Protein AF-A0A956TH50-F1 (afdb_monomer)

Nearest PDB structures (foldseek):
  8hx8-assembly1_B  TM=9.779E-01  e=2.460E-13  Streptomyces venezuelae
  8hx7-assembly1_B  TM=9.737E-01  e=1.693E-13  Streptomyces venezuelae
  8hx8-assembly1_A  TM=9.769E-01  e=4.879E-13  Streptomyces venezuelae
  6qur-assembly1_A  TM=8.840E-01  e=1.242E-12  synthetic construct
  2a9v-assembly1_A  TM=9.429E-01  e=1.172E-09  Thermoplasma acidophilum

Solvent-accessible surface area (backbone atoms only — not comparable to full-atom values): 6104 Å² total; per-residue (Å²): 96,70,69,45,46,77,65,64,18,46,75,40,76,40,95,66,79,38,73,83,39,73,45,58,38,37,60,74,49,54,71,56,38,53,87,58,64,80,57,32,50,33,28,33,68,50,58,61,37,60,42,71,92,44,51,39,87,58,52,40,84,41,20,26,35,93,88,66,50,62,34,23,38,31,40,82,82,54,97,48,74,49,62,63,51,40,53,85,40,89,71,11,78,57,18,72,58,36,53,50,34,50,64,54,71,79,111

Secondary structure (DSSP, 8-state):
-HHHHHTT--EEE-SS--SSEEEEEEE--SGGGTT--SSEEEEE--SEEE-GGG--TTEEEEEE-TT--EEEEEESSSS-EEESSBTTSTT-TTHHHHHHHHHHTT-

Structure (mmCIF, N/CA/C/O backbone):
data_AF-A0A956TH50-F1
#
_entry.id   AF-A0A956TH50-F1
#
loop_
_atom_site.group_PDB
_atom_site.id
_atom_site.type_symbol
_atom_site.label_atom_id
_atom_site.label_alt_id
_atom_site.label_comp_id
_atom_site.label_asym_id
_atom_site.label_entity_id
_atom_site.label_seq_id
_atom_site.pdbx_PDB_ins_code
_atom_site.Cartn_x
_atom_site.Cartn_y
_atom_site.Cartn_z
_atom_site.occupancy
_atom_site.B_iso_or_equiv
_atom_site.auth_seq_id
_atom_site.auth_comp_id
_atom_site.auth_asym_id
_atom_site.auth_atom_id
_atom_site.pdbx_PDB_model_num
ATOM 1 N N . GLN A 1 1 ? 7.345 2.613 0.260 1.00 92.31 1 GLN A N 1
ATOM 2 C CA . GLN A 1 1 ? 8.773 2.527 -0.134 1.00 92.31 1 GLN A CA 1
ATOM 3 C C . GLN A 1 1 ? 9.710 2.505 1.069 1.00 92.31 1 GLN A C 1
ATOM 5 O O . GLN A 1 1 ? 10.238 1.442 1.348 1.00 92.31 1 GLN A O 1
ATOM 10 N N . ALA A 1 2 ? 9.877 3.604 1.818 1.00 95.94 2 ALA A N 1
ATOM 11 C CA . ALA A 1 2 ? 10.819 3.649 2.949 1.00 95.94 2 ALA A CA 1
ATOM 12 C C . ALA A 1 2 ? 10.575 2.552 4.002 1.00 95.94 2 ALA A C 1
ATOM 14 O O . ALA A 1 2 ? 11.520 1.904 4.430 1.00 95.94 2 ALA A O 1
ATOM 15 N N . MET A 1 3 ? 9.308 2.284 4.344 1.00 95.94 3 MET A N 1
ATOM 16 C CA . MET A 1 3 ? 8.936 1.173 5.226 1.00 95.94 3 MET A CA 1
ATOM 17 C C . MET A 1 3 ? 9.443 -0.177 4.701 1.00 95.94 3 MET A C 1
ATOM 19 O O . MET A 1 3 ? 10.066 -0.907 5.451 1.00 95.94 3 MET A O 1
ATOM 23 N N . ALA A 1 4 ? 9.248 -0.495 3.418 1.00 95.38 4 ALA A N 1
ATOM 24 C CA . ALA A 1 4 ? 9.743 -1.752 2.854 1.00 95.38 4 ALA A CA 1
ATOM 25 C C . ALA A 1 4 ? 11.270 -1.862 2.981 1.00 95.38 4 ALA A C 1
ATOM 27 O O . ALA A 1 4 ? 11.762 -2.854 3.506 1.00 95.38 4 ALA A O 1
ATOM 28 N N . VAL A 1 5 ? 12.002 -0.808 2.600 1.00 96.44 5 VAL A N 1
ATOM 29 C CA . VAL A 1 5 ? 13.473 -0.763 2.690 1.00 96.44 5 VAL A CA 1
ATOM 30 C C . VAL A 1 5 ? 13.960 -0.913 4.130 1.00 96.44 5 VAL A C 1
ATOM 32 O O . VAL A 1 5 ? 14.909 -1.649 4.380 1.00 96.44 5 VAL A O 1
ATOM 35 N N . ALA A 1 6 ? 13.300 -0.260 5.088 1.00 97.00 6 ALA A N 1
ATOM 36 C CA . ALA A 1 6 ? 13.673 -0.313 6.500 1.00 97.00 6 ALA A CA 1
ATOM 37 C C . ALA A 1 6 ? 13.609 -1.731 7.091 1.00 97.00 6 ALA A C 1
ATOM 39 O O . ALA A 1 6 ? 14.366 -2.037 8.007 1.00 97.00 6 ALA A O 1
ATOM 40 N N . PHE A 1 7 ? 12.743 -2.594 6.552 1.00 96.62 7 PHE A N 1
ATOM 41 C CA . PHE A 1 7 ? 12.637 -4.000 6.949 1.00 96.62 7 PHE A CA 1
ATOM 42 C C . PHE A 1 7 ? 13.378 -4.960 5.996 1.00 96.62 7 PHE A C 1
ATOM 44 O O . PHE A 1 7 ? 13.303 -6.169 6.179 1.00 96.62 7 PHE A O 1
ATOM 51 N N . GLY A 1 8 ? 14.128 -4.450 5.011 1.00 95.50 8 GLY A N 1
ATOM 52 C CA . GLY A 1 8 ? 14.958 -5.259 4.108 1.00 95.50 8 GLY A CA 1
ATOM 53 C C . GLY A 1 8 ? 14.336 -5.593 2.748 1.00 95.50 8 GLY A C 1
ATOM 54 O O . GLY A 1 8 ? 14.935 -6.345 1.989 1.00 95.50 8 GLY A O 1
ATOM 55 N N . GLY A 1 9 ? 13.171 -5.032 2.417 1.00 95.44 9 GLY A N 1
ATOM 56 C CA . GLY A 1 9 ? 12.567 -5.157 1.090 1.00 95.44 9 GLY A CA 1
ATOM 57 C C . GLY A 1 9 ? 13.254 -4.284 0.036 1.00 95.44 9 GLY A C 1
ATOM 58 O O . GLY A 1 9 ? 13.744 -3.188 0.319 1.00 95.44 9 GLY A O 1
ATOM 59 N N . GLU A 1 10 ? 13.240 -4.739 -1.212 1.00 96.06 10 GLU A N 1
ATOM 60 C CA . GLU A 1 10 ? 13.809 -4.025 -2.351 1.00 96.06 10 GLU A CA 1
ATOM 61 C C . GLU A 1 10 ? 12.790 -3.085 -3.003 1.00 96.06 10 GLU A C 1
ATOM 63 O O . GLU A 1 10 ? 11.616 -3.418 -3.192 1.00 96.06 10 GLU A O 1
ATOM 68 N N . VAL A 1 11 ? 13.264 -1.906 -3.409 1.00 94.31 11 VAL A N 1
ATOM 69 C CA . VAL A 1 11 ? 12.511 -0.968 -4.246 1.00 94.31 11 VAL A CA 1
ATOM 70 C C . VAL A 1 11 ? 13.144 -0.944 -5.628 1.00 94.31 11 VAL A C 1
ATOM 72 O O . VAL A 1 11 ? 14.316 -0.605 -5.785 1.00 94.31 11 VAL A O 1
ATOM 75 N N . VAL A 1 12 ? 12.353 -1.297 -6.632 1.00 92.75 12 VAL A N 1
ATOM 76 C CA . VAL A 1 12 ? 12.785 -1.470 -8.020 1.00 92.75 12 VAL A CA 1
ATOM 77 C C . VAL A 1 12 ? 11.983 -0.560 -8.940 1.00 92.75 12 VAL A C 1
ATOM 79 O O . VAL A 1 12 ? 10.990 0.042 -8.528 1.00 92.75 12 VAL A O 1
ATOM 82 N N . ARG A 1 13 ? 12.420 -0.414 -10.193 1.00 89.38 13 ARG A N 1
ATOM 83 C CA . ARG A 1 13 ? 11.615 0.290 -11.198 1.00 89.38 13 ARG A CA 1
ATOM 84 C C . ARG A 1 13 ? 10.335 -0.488 -11.462 1.00 89.38 13 ARG A C 1
ATOM 86 O O . ARG A 1 13 ? 10.379 -1.707 -11.567 1.00 89.38 13 ARG A O 1
ATOM 93 N N . ALA A 1 14 ? 9.226 0.236 -11.559 1.00 80.06 14 ALA A N 1
ATOM 94 C CA . ALA A 1 14 ? 7.961 -0.350 -11.966 1.00 80.06 14 ALA A CA 1
ATOM 95 C C . ALA A 1 14 ? 8.044 -0.786 -13.431 1.00 80.06 14 ALA A C 1
ATOM 97 O O . ALA A 1 14 ? 8.577 -0.040 -14.259 1.00 80.06 14 ALA A O 1
ATOM 98 N N . ASP A 1 15 ? 7.473 -1.946 -13.748 1.00 74.06 15 ASP A N 1
ATOM 99 C CA . ASP A 1 15 ? 7.333 -2.399 -15.135 1.00 74.06 15 ASP A CA 1
ATOM 100 C C . ASP A 1 15 ? 6.423 -1.448 -15.930 1.00 74.06 15 ASP A C 1
ATOM 102 O O . ASP A 1 15 ? 6.657 -1.181 -17.109 1.00 74.06 15 ASP A O 1
ATOM 106 N N . ASN A 1 16 ? 5.441 -0.844 -15.249 1.00 67.88 16 ASN A N 1
ATOM 107 C CA . ASN A 1 16 ? 4.518 0.140 -15.801 1.00 67.88 16 ASN A CA 1
ATOM 108 C C . ASN A 1 16 ? 4.743 1.520 -15.160 1.00 67.88 16 ASN A C 1
ATOM 110 O O . ASN A 1 16 ? 4.460 1.734 -13.981 1.00 67.88 16 ASN A O 1
ATOM 114 N N . LEU A 1 17 ? 5.206 2.511 -15.934 1.00 64.81 17 LEU A N 1
ATOM 115 C CA . LEU A 1 17 ? 5.267 3.893 -15.442 1.00 64.81 17 LEU A CA 1
ATOM 116 C C . LEU A 1 17 ? 3.859 4.497 -15.340 1.00 64.81 17 LEU A C 1
ATOM 118 O O . LEU A 1 17 ? 3.165 4.675 -16.345 1.00 64.81 17 LEU A O 1
ATOM 122 N N . VAL A 1 18 ? 3.471 4.904 -14.130 1.00 63.56 18 VAL A N 1
ATOM 123 C CA . VAL A 1 18 ? 2.193 5.576 -13.871 1.00 63.56 18 VAL A CA 1
ATOM 124 C C . VAL A 1 18 ? 2.446 6.998 -13.377 1.00 63.56 18 VAL A C 1
ATOM 126 O O . VAL A 1 18 ? 2.895 7.210 -12.254 1.00 63.56 18 VAL A O 1
ATOM 129 N N . HIS A 1 19 ? 2.152 7.991 -14.222 1.00 61.66 19 HIS A N 1
ATOM 130 C CA . HIS A 1 19 ? 2.284 9.408 -13.880 1.00 61.66 19 HIS A CA 1
ATOM 131 C C . HIS A 1 19 ? 0.937 10.121 -14.008 1.00 61.66 19 HIS A C 1
ATOM 133 O O . HIS A 1 19 ? 0.400 10.229 -15.110 1.00 61.66 19 HIS A O 1
ATOM 139 N N . GLY A 1 20 ? 0.379 10.582 -12.884 1.00 59.81 20 GLY A N 1
ATOM 140 C CA . GLY A 1 20 ? -0.859 11.366 -12.867 1.00 59.81 20 GLY A CA 1
ATOM 141 C C . GLY A 1 20 ? -2.095 10.613 -13.347 1.00 59.81 20 GLY A C 1
ATOM 142 O O . GLY A 1 20 ? -3.024 11.232 -13.859 1.00 59.81 20 GLY A O 1
ATOM 143 N N . LYS A 1 21 ? -2.110 9.284 -13.195 1.00 79.62 21 LYS A N 1
ATOM 144 C CA . LYS A 1 21 ? -3.263 8.444 -13.535 1.00 79.62 21 LYS A CA 1
ATOM 145 C C . LYS A 1 21 ? -3.894 7.875 -12.274 1.00 79.62 21 LYS A C 1
ATOM 147 O O . LYS A 1 21 ? -3.237 7.688 -11.247 1.00 79.62 21 LYS A O 1
ATOM 152 N N . THR A 1 22 ? -5.180 7.577 -12.375 1.00 85.31 22 THR A N 1
ATOM 153 C CA . THR A 1 22 ? -5.893 6.805 -11.367 1.00 85.31 22 THR A CA 1
ATOM 154 C C . THR A 1 22 ? -5.751 5.310 -11.645 1.00 85.31 22 THR A C 1
ATOM 156 O O . THR A 1 22 ? -5.518 4.875 -12.775 1.00 85.31 22 THR A O 1
ATOM 159 N N . SER A 1 23 ? -5.862 4.495 -10.604 1.00 89.88 23 SER A N 1
ATOM 160 C CA . SER A 1 23 ? -5.904 3.037 -10.718 1.00 89.88 23 SER A CA 1
ATOM 161 C C . SER A 1 23 ? -6.923 2.461 -9.749 1.00 89.88 23 SER A C 1
ATOM 163 O O . SER A 1 23 ? -7.243 3.073 -8.728 1.00 89.88 23 SER A O 1
ATOM 165 N N . ARG A 1 24 ? -7.442 1.279 -10.090 1.00 94.94 24 ARG A N 1
ATOM 166 C CA . ARG A 1 24 ? -8.282 0.490 -9.190 1.00 94.94 24 ARG A CA 1
ATOM 167 C C . ARG A 1 24 ? -7.367 -0.253 -8.222 1.00 94.94 24 ARG A C 1
ATOM 169 O O . ARG A 1 24 ? -6.534 -1.040 -8.664 1.00 94.94 24 ARG A O 1
ATOM 176 N N . VAL A 1 25 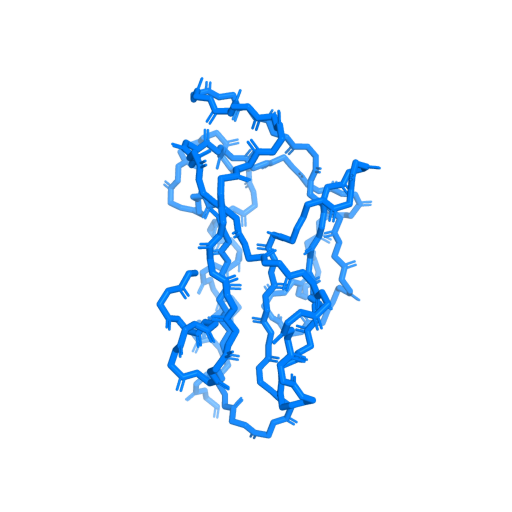? -7.524 0.021 -6.935 1.00 97.06 25 VAL A N 1
ATOM 177 C CA . VAL A 1 25 ? -6.755 -0.595 -5.853 1.00 97.06 25 VAL A CA 1
ATOM 178 C C . VAL A 1 25 ? -7.652 -1.578 -5.117 1.00 97.06 25 VAL A C 1
ATOM 180 O O . VAL A 1 25 ? -8.680 -1.186 -4.564 1.00 97.06 25 VAL A O 1
ATOM 183 N N . TYR A 1 26 ? -7.258 -2.847 -5.137 1.00 98.38 26 TYR A N 1
ATOM 184 C CA . TYR A 1 26 ? -7.845 -3.926 -4.350 1.00 98.38 26 TYR A CA 1
ATOM 185 C C . TYR A 1 26 ? -7.163 -4.001 -2.988 1.00 98.38 26 TYR A C 1
ATOM 187 O O . TYR A 1 26 ? -6.016 -3.575 -2.856 1.00 98.38 26 TYR A O 1
ATOM 195 N N . HIS A 1 27 ? -7.849 -4.534 -1.980 1.00 98.50 27 HIS A N 1
ATOM 196 C CA . HIS A 1 27 ? -7.294 -4.652 -0.632 1.00 98.50 27 HIS A CA 1
ATOM 197 C C . HIS A 1 27 ? -7.905 -5.788 0.194 1.00 98.50 27 HIS A C 1
ATOM 199 O O . HIS A 1 27 ? -8.936 -6.357 -0.168 1.00 98.50 27 HIS A O 1
ATOM 205 N N . ASP A 1 28 ? -7.294 -6.069 1.347 1.00 98.00 28 ASP A N 1
ATOM 206 C CA . ASP A 1 28 ? -7.738 -7.088 2.311 1.00 98.00 28 ASP A CA 1
ATOM 207 C C . ASP A 1 28 ? -8.983 -6.681 3.126 1.00 98.00 28 ASP A C 1
ATOM 209 O O . ASP A 1 28 ? -9.669 -7.531 3.686 1.00 98.00 28 ASP A O 1
ATOM 213 N N . GLY A 1 29 ? -9.301 -5.383 3.173 1.00 97.56 29 GLY A N 1
ATOM 214 C CA . GLY A 1 29 ? -10.482 -4.848 3.865 1.00 97.56 29 GLY A CA 1
ATOM 215 C C . GLY A 1 29 ? -10.313 -4.747 5.378 1.00 97.56 29 GLY A C 1
ATOM 216 O O . GLY A 1 29 ? -11.289 -4.502 6.088 1.00 97.56 29 GLY A O 1
ATOM 217 N N . LEU A 1 30 ? -9.087 -4.916 5.870 1.00 96.38 30 LEU A N 1
ATOM 218 C CA . LEU A 1 30 ? -8.747 -4.888 7.284 1.00 96.38 30 LEU A CA 1
ATOM 219 C C . LEU A 1 30 ? -8.060 -3.568 7.641 1.00 96.38 30 LEU A C 1
ATOM 221 O O . LEU A 1 30 ? -7.461 -2.909 6.789 1.00 96.38 30 LEU A O 1
ATOM 225 N N . ASN A 1 31 ? -8.117 -3.203 8.923 1.00 94.81 31 ASN A N 1
ATOM 226 C CA . ASN A 1 31 ? -7.386 -2.075 9.505 1.00 94.81 31 ASN A CA 1
ATOM 227 C C . ASN A 1 31 ? -7.528 -0.783 8.684 1.00 94.81 31 ASN A C 1
ATOM 229 O O . ASN A 1 31 ? -8.616 -0.213 8.601 1.00 94.81 31 ASN A O 1
ATOM 233 N N . LEU A 1 32 ? -6.443 -0.339 8.041 1.00 96.19 32 LEU A N 1
ATOM 234 C CA . LEU A 1 32 ? -6.415 0.863 7.215 1.00 96.19 32 LEU A CA 1
ATOM 235 C C . LEU A 1 32 ? -7.505 0.869 6.127 1.00 96.19 32 LEU A C 1
ATOM 237 O O . LEU A 1 32 ? -8.080 1.918 5.831 1.00 96.19 32 LEU A O 1
ATOM 241 N N . PHE A 1 33 ? -7.846 -0.303 5.589 1.00 97.69 33 PHE A N 1
ATOM 242 C CA . PHE A 1 33 ? -8.827 -0.483 4.519 1.00 97.69 33 PHE A CA 1
ATOM 243 C C . PHE A 1 33 ? -10.238 -0.839 5.015 1.00 97.69 33 PHE A C 1
ATOM 245 O O . PHE A 1 33 ? -11.123 -1.131 4.209 1.00 97.69 33 PHE A O 1
ATOM 252 N N . ALA A 1 34 ? -10.485 -0.791 6.328 1.00 96.88 34 ALA A N 1
ATOM 253 C CA . ALA A 1 34 ? -11.771 -1.154 6.908 1.00 96.88 34 ALA A CA 1
ATOM 254 C C . ALA A 1 34 ? -12.935 -0.321 6.340 1.00 96.88 34 ALA A C 1
ATOM 256 O O . ALA A 1 34 ? -13.012 0.906 6.483 1.00 96.88 34 ALA A O 1
ATOM 257 N N . GLY A 1 35 ? -13.870 -1.033 5.706 1.00 96.50 35 GLY A N 1
ATOM 258 C CA . GLY A 1 35 ? -15.107 -0.495 5.147 1.00 96.50 35 GLY A CA 1
ATOM 259 C C . GLY A 1 35 ? -14.950 0.354 3.881 1.00 96.50 35 GLY A C 1
ATOM 260 O O . GLY A 1 35 ? -15.938 0.951 3.456 1.00 96.50 35 GLY A O 1
ATOM 261 N N . LEU A 1 36 ? -13.758 0.418 3.282 1.00 97.44 36 LEU A N 1
ATOM 262 C CA . LEU A 1 36 ? -13.557 1.023 1.963 1.00 97.44 36 LEU A CA 1
ATOM 263 C C . LEU A 1 36 ? -14.165 0.133 0.863 1.00 97.44 36 LEU A C 1
ATOM 265 O O . LEU A 1 36 ? -14.346 -1.073 1.043 1.00 97.44 36 LEU A O 1
ATOM 269 N N . SER A 1 37 ? -14.484 0.735 -0.286 1.00 97.62 37 SER A N 1
ATOM 270 C CA . SER A 1 37 ? -14.910 -0.012 -1.478 1.00 97.62 37 SER A CA 1
ATOM 271 C C . SER A 1 37 ? -13.766 -0.872 -2.020 1.00 97.62 37 SER A C 1
ATOM 273 O O . SER A 1 37 ? -12.639 -0.393 -2.106 1.00 97.62 37 SER A O 1
ATOM 275 N N . ASN A 1 38 ? -14.058 -2.100 -2.461 1.00 96.69 38 ASN A N 1
ATOM 276 C CA . ASN A 1 38 ? -13.044 -3.016 -2.987 1.00 96.69 38 ASN A CA 1
ATOM 277 C C . ASN A 1 38 ? -13.375 -3.452 -4.432 1.00 96.69 38 ASN A C 1
ATOM 279 O O . ASN A 1 38 ? -14.302 -4.243 -4.625 1.00 96.69 38 ASN A O 1
ATOM 283 N N . PRO A 1 39 ? -12.661 -2.951 -5.458 1.00 97.19 39 PRO A N 1
ATOM 284 C CA . PRO A 1 39 ? -11.579 -1.969 -5.378 1.00 97.19 39 PRO A CA 1
ATOM 285 C C . PRO A 1 39 ? -12.101 -0.527 -5.246 1.00 97.19 39 PRO A C 1
ATOM 287 O O . PRO A 1 39 ? -13.231 -0.227 -5.641 1.00 97.19 39 PRO A O 1
ATOM 290 N N . PHE A 1 40 ? -11.241 0.387 -4.798 1.00 96.69 40 PHE A N 1
ATOM 291 C CA . PHE A 1 40 ? -11.477 1.835 -4.866 1.00 96.69 40 PHE A CA 1
ATOM 292 C C . PHE A 1 40 ? -10.539 2.501 -5.879 1.00 96.69 40 PHE A C 1
ATOM 294 O O . PHE A 1 40 ? -9.579 1.900 -6.363 1.00 96.69 40 PHE A O 1
ATOM 301 N N . VAL A 1 41 ? -10.837 3.751 -6.236 1.00 95.56 41 VAL A N 1
ATOM 302 C CA . VAL A 1 41 ? -10.017 4.544 -7.160 1.00 95.56 41 VAL A CA 1
ATOM 303 C C . VAL A 1 41 ? -9.004 5.372 -6.370 1.00 95.56 41 VAL A C 1
ATOM 305 O O . VAL A 1 41 ? -9.398 6.142 -5.492 1.00 95.56 41 VAL A O 1
ATOM 308 N N . ALA A 1 42 ? -7.719 5.231 -6.705 1.00 94.62 42 ALA A N 1
ATOM 309 C CA . ALA A 1 42 ? -6.621 5.972 -6.085 1.00 94.62 42 ALA A CA 1
ATOM 310 C C . ALA A 1 42 ? -5.696 6.614 -7.124 1.00 94.62 42 ALA A C 1
ATOM 312 O O . ALA A 1 42 ? -5.46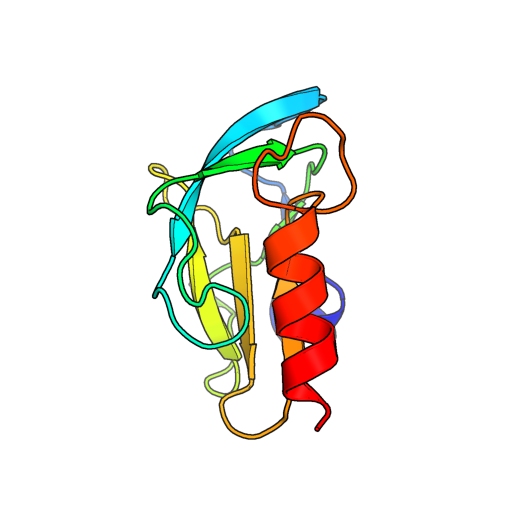9 6.051 -8.200 1.00 94.62 42 ALA A O 1
ATOM 313 N N . THR A 1 43 ? -5.124 7.768 -6.786 1.00 92.12 43 THR A N 1
ATOM 314 C CA . THR A 1 43 ? -4.151 8.475 -7.630 1.00 92.12 43 THR A CA 1
ATOM 315 C C . THR A 1 43 ? -2.732 7.948 -7.430 1.00 92.12 43 THR A C 1
ATOM 317 O O . THR A 1 43 ? -2.289 7.745 -6.296 1.00 92.12 43 THR A O 1
ATOM 320 N N . ARG A 1 44 ? -1.990 7.776 -8.532 1.00 87.38 44 ARG A N 1
ATOM 321 C CA . ARG A 1 44 ? -0.614 7.255 -8.549 1.00 87.38 44 ARG A CA 1
ATOM 322 C C . ARG A 1 44 ? 0.337 8.183 -9.316 1.00 87.38 44 ARG A C 1
ATOM 324 O O . ARG A 1 44 ? -0.012 8.704 -10.377 1.00 87.38 44 ARG A O 1
ATOM 331 N N . TYR A 1 45 ? 1.554 8.343 -8.792 1.00 80.25 45 TYR A N 1
ATOM 332 C CA . TYR A 1 45 ? 2.624 9.157 -9.398 1.00 80.25 45 TYR A CA 1
ATOM 333 C C . TYR A 1 45 ? 4.012 8.491 -9.367 1.00 80.25 45 TYR A C 1
ATOM 335 O O . TYR A 1 45 ? 5.015 9.153 -9.633 1.00 80.25 45 TYR A O 1
ATOM 343 N N . HIS A 1 46 ? 4.112 7.210 -9.010 1.00 72.88 46 HIS A N 1
ATOM 344 C CA . HIS A 1 46 ? 5.400 6.587 -8.701 1.00 72.88 46 HIS A CA 1
ATOM 345 C C . HIS A 1 46 ? 6.007 5.847 -9.911 1.00 72.88 46 HIS A C 1
ATOM 347 O O . HIS A 1 46 ? 5.328 5.150 -10.664 1.00 72.88 46 HIS A O 1
ATOM 353 N N . SER A 1 47 ? 7.328 5.953 -10.055 1.00 78.44 47 SER A N 1
ATOM 354 C CA . SER A 1 47 ? 8.147 5.190 -11.013 1.00 78.44 47 SER A CA 1
ATOM 355 C C . SER A 1 47 ? 8.835 3.972 -10.384 1.00 78.44 47 SER A C 1
ATOM 357 O O . SER A 1 47 ? 9.478 3.190 -11.085 1.00 78.44 47 SER A O 1
ATOM 359 N N . LEU A 1 48 ? 8.720 3.828 -9.062 1.00 88.19 48 LEU A N 1
ATOM 360 C CA . LEU A 1 48 ? 9.350 2.781 -8.270 1.00 88.19 48 LEU A CA 1
ATOM 361 C C . LEU A 1 48 ? 8.300 2.038 -7.444 1.00 88.19 48 LEU A C 1
ATOM 363 O O . LEU A 1 48 ? 7.399 2.666 -6.880 1.00 88.19 48 LEU A O 1
ATOM 367 N N . VAL A 1 49 ? 8.461 0.725 -7.326 1.00 91.25 49 VAL A N 1
ATOM 368 C CA . VAL A 1 49 ? 7.572 -0.178 -6.583 1.00 91.25 49 VAL A CA 1
ATOM 369 C C . VAL A 1 49 ? 8.385 -1.110 -5.695 1.00 91.25 49 VAL A C 1
ATOM 371 O O . VAL A 1 49 ? 9.588 -1.284 -5.885 1.00 91.25 49 VAL A O 1
ATOM 374 N N . VAL A 1 50 ? 7.731 -1.683 -4.690 1.00 93.75 50 VAL A N 1
ATOM 375 C CA 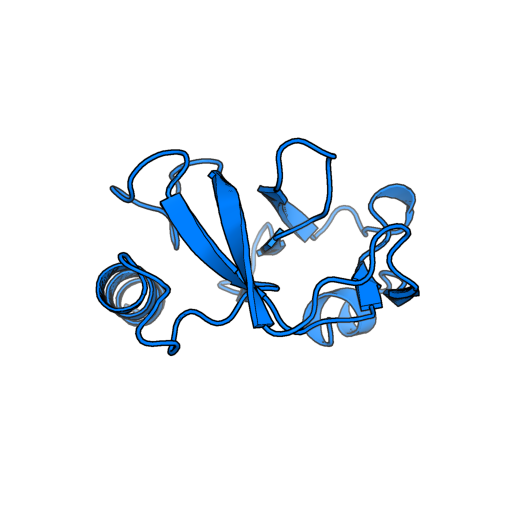. VAL A 1 50 ? 8.334 -2.710 -3.836 1.00 93.75 50 VAL A CA 1
ATOM 376 C C . VAL A 1 50 ? 8.286 -4.049 -4.570 1.00 93.75 50 VAL A C 1
ATOM 378 O O . VAL A 1 50 ? 7.240 -4.394 -5.113 1.00 93.75 50 VAL A O 1
AT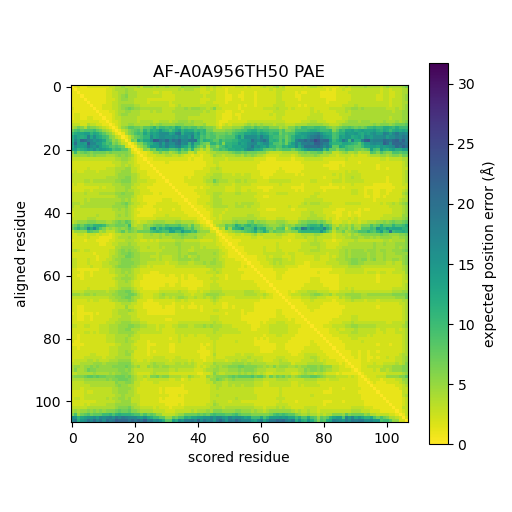OM 381 N N . ARG A 1 51 ? 9.400 -4.789 -4.589 1.00 93.62 51 ARG A N 1
ATOM 382 C CA . ARG A 1 51 ? 9.467 -6.143 -5.160 1.00 93.62 51 ARG A CA 1
ATOM 383 C C . ARG A 1 51 ? 8.878 -7.148 -4.168 1.00 93.62 51 ARG A C 1
ATOM 385 O O . ARG A 1 51 ? 9.424 -7.305 -3.076 1.00 93.62 51 ARG A O 1
ATOM 392 N N . GLU A 1 52 ? 7.806 -7.842 -4.542 1.00 92.06 52 GLU A N 1
ATOM 393 C CA . GLU A 1 52 ? 7.097 -8.768 -3.646 1.00 92.06 52 GLU A CA 1
ATOM 394 C C . GLU A 1 52 ? 7.990 -9.909 -3.146 1.00 92.06 52 GLU A C 1
ATOM 396 O O . GLU A 1 52 ? 8.003 -10.192 -1.952 1.00 92.06 52 GLU A O 1
ATOM 401 N N . GLU A 1 53 ? 8.820 -10.495 -4.012 1.00 93.56 53 GLU A N 1
ATOM 402 C CA . GLU A 1 53 ? 9.683 -11.631 -3.652 1.00 93.56 53 GLU A CA 1
ATOM 403 C C . GLU A 1 53 ? 10.776 -11.259 -2.641 1.00 93.56 53 GLU A C 1
ATOM 405 O O . GLU A 1 53 ? 11.356 -12.132 -1.999 1.00 93.56 53 GLU A O 1
ATOM 410 N N . SER A 1 54 ? 11.067 -9.963 -2.508 1.00 94.56 54 SER A N 1
ATOM 411 C CA . SER A 1 54 ? 12.037 -9.444 -1.541 1.00 94.56 54 SER A CA 1
ATOM 412 C C . SER A 1 54 ? 11.418 -9.105 -0.187 1.00 94.56 54 SER A C 1
ATOM 414 O O . SER A 1 54 ? 12.140 -8.713 0.729 1.00 94.56 54 SER A O 1
ATOM 416 N N . LEU A 1 55 ? 10.088 -9.187 -0.049 1.00 94.81 55 LEU A N 1
ATOM 417 C CA . LEU A 1 55 ? 9.440 -8.767 1.183 1.00 94.81 55 LEU A CA 1
ATOM 418 C C . LEU A 1 55 ? 9.816 -9.699 2.344 1.00 94.81 55 LEU A C 1
ATOM 420 O O . LEU A 1 55 ? 9.649 -10.918 2.254 1.00 94.81 55 LEU A O 1
ATOM 424 N N . PRO A 1 56 ? 10.275 -9.132 3.469 1.00 94.81 56 PRO A N 1
ATOM 425 C CA . PRO A 1 56 ? 10.517 -9.895 4.681 1.00 94.81 56 PRO A CA 1
ATOM 426 C C . PRO A 1 56 ? 9.180 -10.413 5.233 1.00 94.81 56 PRO A C 1
ATOM 428 O O . PRO A 1 56 ? 8.128 -9.794 5.046 1.00 94.81 56 PRO A O 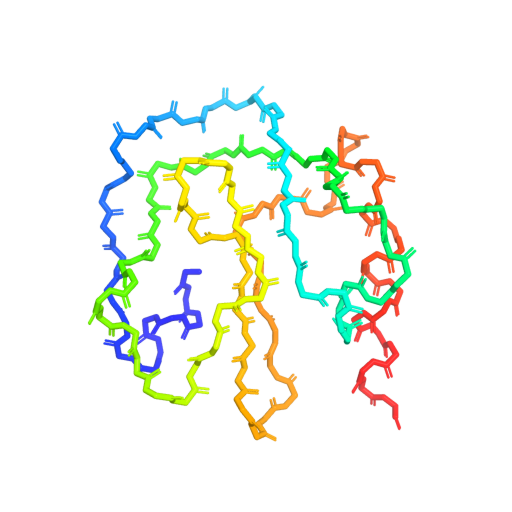1
ATOM 431 N N . LYS A 1 57 ? 9.205 -11.538 5.956 1.00 96.00 57 LYS A N 1
ATOM 432 C CA . LYS A 1 57 ? 7.988 -12.177 6.493 1.00 96.00 57 LYS A CA 1
ATOM 433 C C . LYS A 1 57 ? 7.193 -11.248 7.414 1.00 96.00 57 LYS A C 1
ATOM 435 O O . LYS A 1 57 ? 5.995 -11.435 7.558 1.00 96.00 57 LYS A O 1
ATOM 440 N N . GLU A 1 58 ? 7.842 -10.276 8.040 1.00 96.88 58 GLU A N 1
ATOM 441 C CA . GLU A 1 58 ? 7.285 -9.281 8.953 1.00 96.88 58 GLU A CA 1
ATOM 442 C C . GLU A 1 58 ? 6.294 -8.338 8.259 1.00 96.88 58 GLU A C 1
ATOM 444 O O . GLU A 1 58 ? 5.407 -7.795 8.921 1.00 96.88 58 GLU A O 1
ATOM 449 N N . LEU A 1 59 ? 6.408 -8.169 6.938 1.00 97.81 59 LEU A N 1
ATOM 450 C CA . LEU A 1 59 ? 5.512 -7.351 6.132 1.00 97.81 59 LEU A CA 1
ATOM 451 C C . LEU A 1 59 ? 4.502 -8.224 5.381 1.00 97.81 59 LEU A C 1
ATOM 453 O O . LEU A 1 59 ? 4.821 -9.283 4.849 1.00 97.81 59 LEU A O 1
ATOM 457 N N . VAL A 1 60 ? 3.258 -7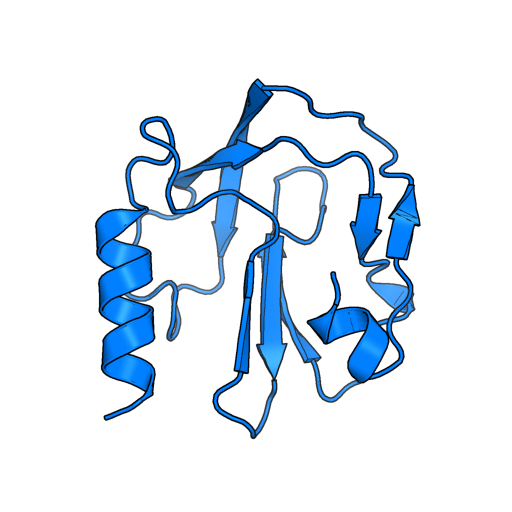.760 5.335 1.00 97.44 60 VAL A N 1
ATOM 458 C CA . VAL A 1 60 ? 2.151 -8.397 4.620 1.00 97.44 60 VAL A CA 1
ATOM 459 C C . VAL A 1 60 ? 1.625 -7.420 3.584 1.00 97.44 60 VAL A C 1
ATOM 461 O O . VAL A 1 60 ? 1.411 -6.248 3.896 1.00 97.44 60 VAL A O 1
ATOM 464 N N . VAL A 1 61 ? 1.404 -7.899 2.362 1.00 98.00 61 VAL A N 1
ATOM 465 C CA . VAL A 1 61 ? 0.733 -7.129 1.312 1.00 98.00 61 VAL A CA 1
ATOM 466 C C . VAL A 1 61 ? -0.745 -6.992 1.661 1.00 98.00 61 VAL A C 1
ATOM 468 O O . VAL A 1 61 ? -1.434 -7.983 1.886 1.00 98.00 61 VAL A O 1
ATOM 471 N N . THR A 1 62 ? -1.232 -5.756 1.717 1.00 98.19 62 THR A N 1
ATOM 472 C CA . THR A 1 62 ? -2.612 -5.439 2.123 1.00 98.19 62 THR A CA 1
ATOM 473 C C . THR A 1 62 ? -3.431 -4.771 1.035 1.00 98.19 62 THR A C 1
ATOM 475 O O . THR A 1 62 ? -4.658 -4.780 1.115 1.00 98.19 62 THR A O 1
ATOM 478 N N . ALA A 1 63 ? -2.779 -4.235 0.004 1.00 98.00 63 ALA A N 1
ATOM 479 C CA . ALA A 1 63 ? -3.440 -3.720 -1.184 1.00 98.00 63 ALA A CA 1
ATOM 480 C C . ALA A 1 63 ? -2.588 -3.928 -2.437 1.00 98.00 63 ALA A C 1
ATOM 482 O O . ALA A 1 63 ? -1.359 -3.926 -2.357 1.00 98.00 63 ALA A O 1
ATOM 483 N N . TRP A 1 64 ? -3.244 -4.079 -3.587 1.00 97.12 64 TRP A N 1
ATOM 484 C CA . TRP A 1 64 ? -2.615 -4.346 -4.882 1.00 97.12 64 TRP A CA 1
ATOM 485 C C . TRP A 1 64 ? -3.460 -3.824 -6.055 1.00 97.12 64 TRP A C 1
ATOM 487 O O . TRP A 1 64 ? -4.649 -3.531 -5.909 1.00 97.12 64 TRP A O 1
ATOM 497 N N . THR A 1 65 ? -2.862 -3.683 -7.234 1.00 93.88 65 THR A N 1
ATOM 498 C CA . THR A 1 65 ? -3.575 -3.421 -8.499 1.00 93.88 65 THR A CA 1
ATOM 499 C C . THR A 1 65 ? -3.912 -4.726 -9.233 1.00 93.88 65 THR A C 1
ATOM 501 O O . THR A 1 65 ? -3.450 -5.801 -8.863 1.00 93.88 65 THR A O 1
ATOM 504 N N . SER A 1 66 ? -4.723 -4.669 -10.297 1.00 91.00 66 SER A N 1
ATOM 505 C CA . SER A 1 66 ? -5.077 -5.864 -11.091 1.00 91.00 66 SER A CA 1
ATOM 506 C C . SER A 1 66 ? -3.890 -6.534 -11.791 1.00 91.00 66 SER A C 1
ATOM 508 O O . SER A 1 66 ? -3.977 -7.707 -12.129 1.00 91.00 66 SER A O 1
ATOM 510 N N . ASP A 1 67 ? -2.814 -5.789 -12.032 1.00 87.25 67 ASP A N 1
ATOM 511 C CA . ASP A 1 67 ? -1.540 -6.259 -12.583 1.00 87.25 67 ASP A CA 1
ATOM 512 C C . ASP A 1 67 ? -0.535 -6.697 -11.501 1.00 87.25 67 ASP A C 1
ATOM 514 O O . ASP A 1 67 ? 0.599 -7.027 -11.824 1.00 87.25 67 ASP A O 1
ATOM 518 N N . GLY A 1 68 ? -0.955 -6.755 -10.232 1.00 88.88 68 GLY A N 1
ATOM 519 C CA . GLY A 1 68 ? -0.160 -7.313 -9.135 1.00 88.88 68 GLY A CA 1
ATOM 520 C C . GLY A 1 68 ? 0.801 -6.329 -8.465 1.00 88.88 68 GLY A C 1
ATOM 521 O O . GLY A 1 68 ? 1.573 -6.730 -7.602 1.00 88.88 68 GLY A O 1
ATOM 522 N N . GLU A 1 69 ? 0.762 -5.035 -8.796 1.00 91.94 69 GLU A N 1
ATOM 523 C CA . GLU A 1 69 ? 1.643 -4.062 -8.147 1.00 91.94 69 GLU A CA 1
ATOM 524 C C . GLU A 1 69 ? 1.212 -3.816 -6.694 1.00 91.94 69 GLU A C 1
ATOM 526 O O . GLU A 1 69 ? 0.050 -3.501 -6.420 1.00 91.94 69 GLU A O 1
ATOM 531 N N . ILE A 1 70 ? 2.163 -3.888 -5.758 1.00 95.75 70 ILE A N 1
ATOM 532 C CA . ILE A 1 70 ? 1.915 -3.671 -4.326 1.00 95.75 70 ILE A CA 1
ATOM 533 C C . ILE A 1 70 ? 1.505 -2.219 -4.060 1.00 95.75 70 ILE A C 1
ATOM 535 O O . ILE A 1 70 ? 2.273 -1.277 -4.274 1.00 95.75 70 ILE A O 1
ATOM 539 N N . MET A 1 71 ? 0.301 -2.047 -3.517 1.00 96.50 71 MET A N 1
ATOM 540 C CA . MET A 1 71 ? -0.290 -0.756 -3.159 1.00 96.50 71 MET A CA 1
ATOM 541 C C . MET A 1 71 ? -0.377 -0.506 -1.654 1.00 96.50 71 MET A C 1
ATOM 543 O O . MET A 1 71 ? -0.540 0.646 -1.247 1.00 96.50 71 MET A O 1
ATOM 547 N N . GLY A 1 72 ? -0.264 -1.550 -0.834 1.00 97.50 72 GLY A N 1
ATOM 548 C CA . GLY A 1 72 ? -0.377 -1.468 0.619 1.00 97.50 72 GLY A CA 1
ATOM 549 C C . GLY A 1 72 ? 0.470 -2.525 1.312 1.00 97.50 72 GLY A C 1
ATOM 550 O O . GLY A 1 72 ? 0.566 -3.655 0.833 1.00 97.50 72 GLY A O 1
ATOM 551 N N . LEU A 1 73 ? 1.076 -2.149 2.434 1.00 98.12 73 LEU A N 1
ATOM 552 C CA . LEU A 1 73 ? 1.860 -3.014 3.305 1.00 98.12 73 LEU A CA 1
ATOM 553 C C . LEU A 1 73 ? 1.456 -2.797 4.760 1.00 98.12 73 LEU A C 1
ATOM 555 O O . LEU A 1 73 ? 1.264 -1.658 5.178 1.00 98.12 73 LEU A O 1
ATOM 559 N N . ARG A 1 74 ? 1.444 -3.875 5.541 1.00 97.56 74 ARG A N 1
ATOM 560 C CA . ARG A 1 74 ? 1.236 -3.867 6.994 1.00 97.56 74 ARG A CA 1
ATOM 561 C C . ARG A 1 74 ? 2.319 -4.672 7.686 1.00 97.56 74 ARG A C 1
ATOM 563 O O . ARG A 1 74 ? 2.663 -5.752 7.211 1.00 97.56 74 ARG A O 1
ATOM 570 N N . HIS A 1 75 ? 2.824 -4.197 8.818 1.00 97.00 75 HIS A N 1
ATOM 571 C CA . HIS A 1 75 ? 3.650 -5.037 9.683 1.00 97.00 75 HIS A CA 1
ATOM 572 C C . HIS A 1 75 ? 2.771 -6.006 10.485 1.00 97.00 75 HIS A C 1
ATOM 574 O O . HIS A 1 75 ? 1.744 -5.616 11.029 1.00 97.00 75 HIS A O 1
ATOM 580 N N . ARG A 1 76 ? 3.184 -7.269 10.629 1.00 95.62 76 ARG A N 1
ATOM 581 C CA . ARG A 1 76 ? 2.402 -8.309 11.334 1.00 95.62 76 ARG A CA 1
ATOM 582 C C . ARG A 1 76 ? 2.133 -8.063 12.820 1.00 95.62 76 ARG A C 1
ATOM 584 O O . ARG A 1 76 ? 1.270 -8.721 13.384 1.00 95.62 76 ARG A O 1
ATOM 591 N N . GLU A 1 77 ? 2.888 -7.173 13.449 1.00 94.62 77 GLU A N 1
ATOM 592 C CA . GLU A 1 77 ? 2.989 -7.078 14.914 1.00 94.62 77 GLU A CA 1
ATOM 593 C C . GLU A 1 77 ? 3.007 -5.618 15.366 1.00 94.62 77 GLU A C 1
ATOM 595 O O . GLU A 1 77 ? 2.344 -5.257 16.332 1.00 94.62 77 GLU A O 1
ATOM 600 N N . LEU A 1 78 ? 3.730 -4.759 14.641 1.00 94.12 78 LEU A N 1
ATOM 601 C CA . LEU A 1 78 ? 3.767 -3.324 14.897 1.00 94.12 78 LEU A CA 1
ATOM 602 C C . LEU A 1 78 ? 2.584 -2.607 14.223 1.00 94.12 78 LEU A C 1
ATOM 604 O O . LEU A 1 78 ? 2.164 -3.025 13.141 1.00 94.12 78 LEU A O 1
ATOM 608 N N . PRO A 1 79 ? 2.090 -1.486 14.785 1.00 92.31 79 PRO A N 1
ATOM 609 C CA . PRO A 1 79 ? 1.010 -0.686 14.203 1.00 92.31 79 PRO A CA 1
ATOM 610 C C . PRO A 1 79 ? 1.521 0.183 13.038 1.00 92.31 79 PRO A C 1
ATOM 612 O O . PRO A 1 79 ? 1.387 1.406 13.038 1.00 92.31 79 PRO A O 1
ATOM 615 N N . LEU A 1 80 ? 2.164 -0.455 12.058 1.00 95.19 80 LEU A N 1
ATOM 616 C CA . LEU A 1 80 ? 2.763 0.173 10.888 1.00 95.19 80 LEU A CA 1
ATOM 617 C C . LEU A 1 80 ? 2.009 -0.259 9.634 1.00 95.19 80 LEU A C 1
ATOM 619 O O . LEU A 1 80 ? 1.934 -1.446 9.313 1.00 95.19 80 LEU A O 1
ATOM 623 N N . GLU A 1 81 ? 1.497 0.731 8.913 1.00 96.75 81 GLU A N 1
ATOM 624 C CA . GLU A 1 81 ? 0.826 0.577 7.627 1.00 96.75 81 GLU A CA 1
ATOM 625 C C . GLU A 1 81 ? 1.451 1.564 6.640 1.00 96.75 81 GLU A C 1
ATOM 627 O O . GLU A 1 81 ? 1.728 2.717 6.980 1.00 96.75 81 GLU A O 1
ATOM 632 N N . GLY A 1 82 ? 1.670 1.124 5.408 1.00 96.25 82 GLY A N 1
ATOM 633 C CA . GLY A 1 82 ? 2.205 1.945 4.333 1.00 96.25 82 GLY A CA 1
ATOM 634 C C . GLY A 1 82 ? 1.383 1.769 3.069 1.00 96.25 82 GLY A C 1
ATOM 635 O O . GLY A 1 82 ? 1.031 0.651 2.713 1.00 96.25 82 GLY A O 1
ATOM 636 N N . VAL A 1 83 ? 1.114 2.865 2.363 1.00 97.31 83 VAL A N 1
ATOM 637 C CA . VAL A 1 83 ? 0.451 2.849 1.051 1.00 97.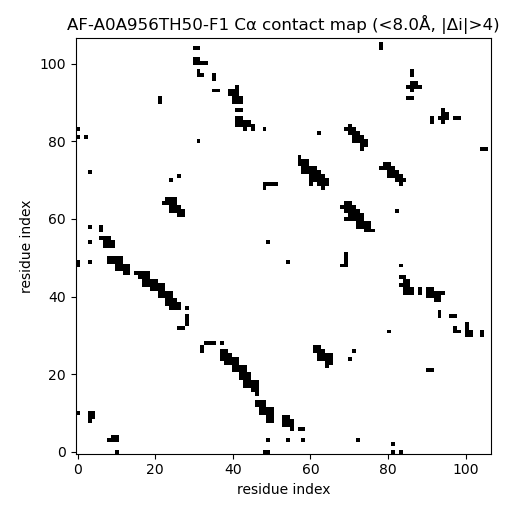31 83 VAL A CA 1
ATOM 638 C C . VAL A 1 83 ? 1.375 3.414 -0.022 1.00 97.31 83 VAL A C 1
ATOM 640 O O . VAL A 1 83 ? 2.244 4.237 0.264 1.00 97.31 83 VAL A O 1
ATOM 643 N N . GLN A 1 84 ? 1.220 2.937 -1.256 1.00 95.19 84 GLN A N 1
ATOM 644 C CA . GLN A 1 84 ? 2.036 3.362 -2.402 1.00 95.19 84 GLN A CA 1
ATOM 645 C C . GLN A 1 84 ? 1.375 4.483 -3.221 1.00 95.19 84 GLN A C 1
ATOM 647 O O . GLN A 1 84 ? 2.070 5.229 -3.911 1.00 95.19 84 GLN A O 1
ATOM 652 N N . PHE A 1 85 ? 0.048 4.595 -3.153 1.00 94.44 85 PHE A N 1
ATOM 653 C CA . PHE A 1 85 ? -0.745 5.651 -3.787 1.00 94.44 85 PHE A CA 1
ATOM 654 C C . PHE A 1 85 ? -0.854 6.895 -2.892 1.00 94.44 85 PHE A C 1
ATOM 656 O O . PHE A 1 85 ? -0.383 6.900 -1.757 1.00 94.44 85 PHE A O 1
ATOM 663 N N . HIS A 1 86 ? -1.502 7.940 -3.409 1.00 94.81 86 HIS A N 1
ATOM 664 C CA . HIS A 1 86 ? -1.667 9.233 -2.742 1.00 94.81 86 HIS A CA 1
ATOM 665 C C . HIS A 1 86 ? -3.056 9.364 -2.094 1.00 94.81 86 HIS A C 1
ATOM 667 O O . HIS A 1 86 ? -4.008 9.760 -2.782 1.00 94.81 86 HIS A O 1
ATOM 673 N N . PRO A 1 87 ? -3.233 9.010 -0.804 1.00 94.12 87 PRO A N 1
ATOM 674 C CA . PRO A 1 87 ? -4.523 9.117 -0.118 1.00 94.12 87 PRO A CA 1
ATOM 675 C C . PRO A 1 87 ? -4.996 10.566 0.066 1.00 94.12 87 PRO A C 1
ATOM 677 O O . PRO A 1 87 ? -6.178 10.802 0.279 1.00 94.12 87 PRO A O 1
ATOM 680 N N . GLU A 1 88 ? -4.097 11.539 -0.022 1.00 93.06 88 GLU A N 1
ATOM 681 C CA . GLU A 1 88 ? -4.379 12.969 0.088 1.00 93.06 88 GLU A CA 1
ATOM 682 C C . GLU A 1 88 ? -4.907 13.592 -1.211 1.00 93.06 88 GLU A C 1
ATOM 684 O O . GLU A 1 88 ? -5.461 14.691 -1.194 1.00 93.06 88 GLU A O 1
ATOM 689 N N . SER A 1 89 ? -4.719 12.916 -2.347 1.00 92.19 89 SER A N 1
ATOM 690 C CA . SER A 1 89 ? -5.120 13.434 -3.654 1.00 92.19 89 SER A CA 1
ATOM 691 C C . SER A 1 89 ? -6.640 13.555 -3.766 1.00 92.19 89 SER A C 1
ATOM 693 O O . SER A 1 89 ? -7.370 12.632 -3.413 1.00 92.19 89 SER A O 1
ATOM 695 N N . ILE A 1 90 ? -7.122 14.652 -4.365 1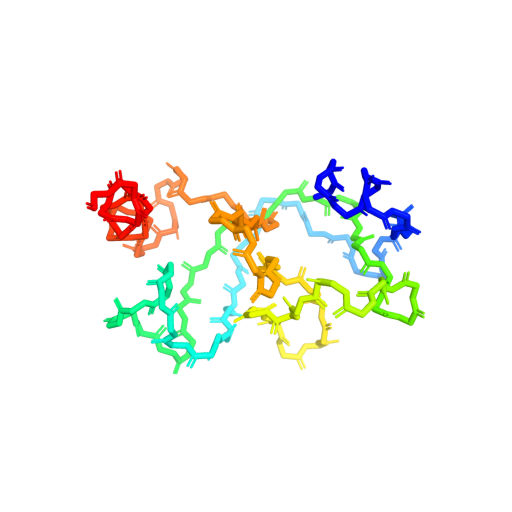.00 87.38 90 ILE A N 1
ATOM 696 C CA . ILE A 1 90 ? -8.558 14.888 -4.606 1.00 87.38 90 ILE A CA 1
ATOM 697 C C . ILE A 1 90 ? -9.218 13.792 -5.457 1.00 87.38 90 ILE A C 1
ATOM 699 O O . ILE A 1 90 ? -10.418 13.560 -5.351 1.00 87.38 90 ILE A O 1
ATOM 703 N N . LEU A 1 91 ? -8.435 13.108 -6.296 1.00 90.06 91 LEU A N 1
ATOM 704 C CA . LEU A 1 91 ? -8.916 12.030 -7.161 1.00 90.06 91 LEU A CA 1
ATOM 705 C C . LEU A 1 91 ? -8.911 10.657 -6.463 1.00 90.06 91 LEU A C 1
ATOM 707 O O . LEU A 1 91 ? -9.395 9.681 -7.038 1.00 90.06 91 LEU A O 1
ATOM 711 N N . THR A 1 92 ? -8.422 10.574 -5.222 1.00 92.19 92 THR A N 1
ATOM 712 C CA . THR A 1 92 ? -8.546 9.381 -4.380 1.00 92.19 92 THR A CA 1
ATOM 713 C C . THR A 1 92 ? -9.843 9.469 -3.577 1.00 92.19 92 THR A C 1
ATOM 715 O O . THR A 1 92 ? -9.885 10.054 -2.495 1.00 92.19 92 THR A O 1
ATOM 718 N N . GLY A 1 93 ? -10.918 8.874 -4.103 1.00 90.12 93 GLY A N 1
ATOM 719 C CA . GLY A 1 93 ? -12.277 9.063 -3.573 1.00 90.12 93 GLY A CA 1
ATOM 720 C C . GLY A 1 93 ? -12.454 8.678 -2.097 1.00 90.12 93 GLY A C 1
ATOM 721 O O . GLY A 1 93 ? -13.170 9.351 -1.362 1.00 90.12 93 GLY A O 1
ATOM 722 N N . GLU A 1 94 ? -11.750 7.642 -1.636 1.00 94.81 94 GLU A N 1
ATOM 723 C CA . GLU A 1 94 ? -11.849 7.123 -0.260 1.00 94.81 94 GLU A CA 1
ATOM 724 C C . GLU A 1 94 ? -10.739 7.651 0.677 1.00 94.81 94 GLU A C 1
ATOM 726 O O . GLU A 1 94 ? -10.624 7.217 1.826 1.00 94.81 94 GLU A O 1
ATOM 731 N N . GLY A 1 95 ? -9.924 8.610 0.223 1.00 94.62 95 GLY A N 1
ATOM 732 C CA . GLY A 1 95 ? -8.727 9.076 0.933 1.00 94.62 95 GLY A CA 1
ATOM 733 C C . GLY A 1 95 ? -8.989 9.590 2.354 1.00 94.62 95 GLY A C 1
ATOM 734 O O . GLY A 1 95 ? -8.295 9.226 3.303 1.00 94.62 95 GLY A O 1
ATOM 735 N N . GLN A 1 96 ? -10.066 10.362 2.534 1.00 95.06 96 GLN A N 1
ATOM 736 C CA . GLN A 1 96 ? -10.483 10.875 3.847 1.00 95.06 96 GLN A CA 1
ATOM 737 C C . GLN A 1 96 ? -10.860 9.758 4.828 1.00 95.06 96 GLN A C 1
ATOM 739 O O . GLN A 1 96 ? -10.579 9.853 6.023 1.00 95.06 96 GLN A O 1
ATOM 744 N N . ARG A 1 97 ? -11.505 8.689 4.347 1.00 96.25 97 ARG A N 1
ATOM 745 C CA . ARG A 1 97 ? -11.863 7.545 5.192 1.00 96.25 97 ARG A CA 1
ATOM 746 C C . ARG A 1 97 ? -10.626 6.747 5.585 1.00 96.25 97 ARG A C 1
ATOM 748 O O . ARG A 1 97 ? -10.496 6.400 6.753 1.00 96.25 97 ARG A O 1
ATOM 755 N N . LEU A 1 98 ? -9.709 6.541 4.643 1.00 96.44 98 LEU A N 1
ATOM 756 C CA . LEU A 1 98 ? -8.431 5.882 4.893 1.00 96.44 98 LEU A CA 1
ATOM 757 C C . LEU A 1 98 ? -7.629 6.607 5.986 1.00 96.44 98 LEU A C 1
ATOM 759 O O . LEU A 1 98 ? -7.174 5.981 6.940 1.00 96.44 98 LEU A O 1
ATOM 763 N N . LEU A 1 99 ? -7.527 7.938 5.909 1.00 94.75 99 LEU A N 1
ATOM 764 C CA . LEU A 1 99 ? -6.855 8.744 6.936 1.00 94.75 99 LEU A CA 1
ATOM 765 C C . LEU A 1 99 ? -7.554 8.668 8.302 1.00 94.75 99 LEU A C 1
ATOM 767 O O . LEU A 1 99 ? -6.881 8.611 9.331 1.00 94.75 99 LEU A O 1
ATOM 771 N N . ARG A 1 100 ? -8.894 8.619 8.339 1.00 95.06 100 ARG A N 1
ATOM 772 C CA . ARG A 1 100 ? -9.633 8.384 9.592 1.00 95.06 100 ARG A CA 1
ATOM 773 C C . ARG A 1 100 ? -9.299 7.024 10.203 1.00 95.06 100 ARG A C 1
ATOM 775 O O . ARG A 1 100 ? -9.030 6.975 11.401 1.00 95.06 100 ARG A O 1
ATOM 782 N N . ASN A 1 101 ? -9.268 5.962 9.397 1.00 95.69 101 ASN A N 1
ATOM 783 C CA . ASN A 1 101 ? -8.888 4.627 9.860 1.00 95.69 101 ASN A CA 1
ATOM 784 C C . ASN A 1 101 ? -7.457 4.636 10.426 1.00 95.69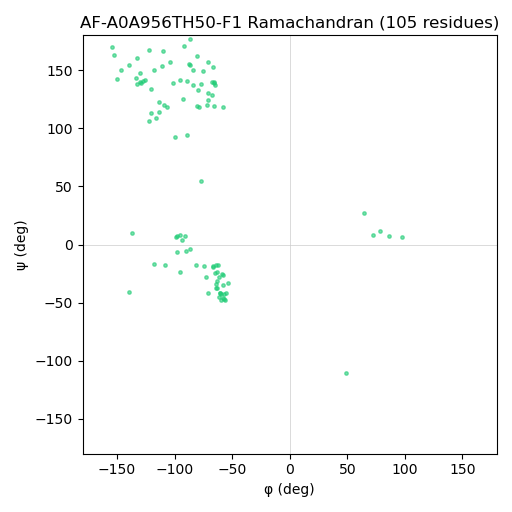 101 ASN A C 1
ATOM 786 O O . ASN A 1 101 ? -7.224 4.103 11.504 1.00 95.69 101 ASN A O 1
ATOM 790 N N . PHE A 1 102 ? -6.516 5.318 9.761 1.00 94.69 102 PHE A N 1
ATOM 791 C CA . PHE A 1 102 ? -5.139 5.459 10.247 1.00 94.69 102 PHE A CA 1
ATOM 792 C C . PHE A 1 102 ? -5.055 6.112 11.635 1.00 94.69 102 PHE A C 1
ATOM 794 O O . PHE A 1 102 ? -4.372 5.601 12.518 1.00 94.69 102 PHE A O 1
ATOM 801 N N . ILE A 1 103 ? -5.786 7.210 11.860 1.00 93.31 103 ILE A N 1
ATOM 802 C CA . ILE A 1 103 ? -5.830 7.889 13.169 1.00 93.31 103 ILE A CA 1
ATOM 803 C C . ILE A 1 103 ? -6.445 6.980 14.245 1.00 93.31 103 ILE A C 1
ATOM 805 O O . ILE A 1 103 ? -6.045 7.037 15.407 1.00 93.31 103 ILE A O 1
ATOM 809 N N . GLN A 1 104 ? -7.416 6.144 13.873 1.00 91.44 104 GLN A N 1
ATOM 810 C CA . GLN A 1 104 ? -8.059 5.203 14.789 1.00 91.44 104 GLN A CA 1
ATOM 811 C C . GLN A 1 104 ? -7.164 4.015 15.161 1.00 91.44 104 GLN A C 1
ATOM 813 O O . GLN A 1 104 ? -7.301 3.522 16.271 1.00 91.44 104 GLN A O 1
ATOM 818 N N . LEU A 1 105 ? -6.222 3.600 14.304 1.00 84.38 105 LEU A N 1
ATOM 819 C CA . LEU A 1 105 ? -5.265 2.522 14.613 1.00 84.38 105 LEU A CA 1
ATOM 820 C C . LEU A 1 105 ? -4.305 2.856 15.767 1.00 84.38 105 LEU A C 1
ATOM 822 O O . LEU A 1 105 ? -3.669 1.959 16.307 1.00 84.38 105 LEU A O 1
ATOM 826 N N . GLN A 1 106 ? -4.165 4.137 16.112 1.00 66.94 106 GLN A N 1
ATOM 827 C CA . GLN A 1 106 ? -3.294 4.617 17.190 1.00 66.94 106 GLN A CA 1
ATOM 828 C C . GLN A 1 106 ? -4.029 4.776 18.536 1.00 66.94 106 GLN A C 1
ATOM 830 O O . GLN A 1 106 ? -3.440 5.288 19.488 1.00 66.94 106 GLN A O 1
ATOM 835 N N . ARG A 1 107 ? -5.314 4.407 18.609 1.00 55.84 107 ARG A N 1
ATOM 836 C CA . ARG A 1 107 ? -6.128 4.431 19.833 1.00 55.84 107 ARG A CA 1
ATOM 837 C C . ARG A 1 107 ? -6.375 3.021 20.337 1.00 55.84 107 ARG A C 1
ATOM 839 O O . ARG A 1 107 ? -6.373 2.872 21.576 1.00 55.84 107 ARG A O 1
#

Mean predicted aligned error: 3.72 Å

Radius of gyration: 12.97 Å; Cα contacts (8 Å, |Δi|>4): 221; chains: 1; bounding box: 30×27×36 Å

pLDDT: mean 91.55, std 9.07, range [55.84, 98.5]

Foldseek 3Di:
DVVQVVQFWDKDFDPDQAAFDKFFKAFPCDQLNPPPDGGFIFTAHDRIATDPVRGDPQKDQGMAGPVGTGAKIDGPPDLDIDGRTDLPDPRRPCSVVSVVSSVVSVD

Sequence (107 aa):
QAMAVAFGGEVVRADNLVHGKTSRVYHDGLNLFAGLSNPFVATRYHSLVVREESLPKELVVTAWTSDGEIMGLRHRELPLEGVQFHPESILTGEGQRLLRNFIQLQR